Protein AF-A0A957N6E1-F1 (afdb_monomer_lite)

Structure (mmCIF, N/CA/C/O backbone):
data_AF-A0A957N6E1-F1
#
_entry.id   AF-A0A957N6E1-F1
#
loop_
_atom_site.group_PDB
_atom_site.id
_atom_site.type_symbol
_atom_site.label_atom_id
_atom_site.label_alt_id
_atom_site.label_comp_id
_atom_site.label_asym_id
_atom_site.label_entity_id
_atom_site.label_seq_id
_atom_site.pdbx_PDB_ins_code
_atom_site.Cartn_x
_atom_site.Cartn_y
_atom_site.Cartn_z
_atom_site.occupancy
_atom_site.B_iso_or_equiv
_atom_site.auth_seq_id
_atom_site.auth_comp_id
_atom_site.auth_asym_id
_atom_site.auth_atom_id
_atom_site.pdbx_PDB_model_num
ATOM 1 N N . ARG A 1 1 ? -1.592 -2.061 14.954 1.00 77.69 1 ARG A N 1
ATOM 2 C CA . ARG A 1 1 ? -2.525 -3.087 15.496 1.00 77.69 1 ARG A CA 1
ATOM 3 C C . ARG A 1 1 ? -3.281 -2.627 16.745 1.00 77.69 1 ARG A C 1
ATOM 5 O O . ARG A 1 1 ? -4.490 -2.541 16.667 1.00 77.69 1 ARG A O 1
ATOM 12 N N . LYS A 1 2 ? -2.609 -2.344 17.879 1.00 88.12 2 LYS A N 1
ATOM 13 C CA . LYS A 1 2 ? -3.277 -2.099 19.180 1.00 88.12 2 LYS A CA 1
ATOM 14 C C 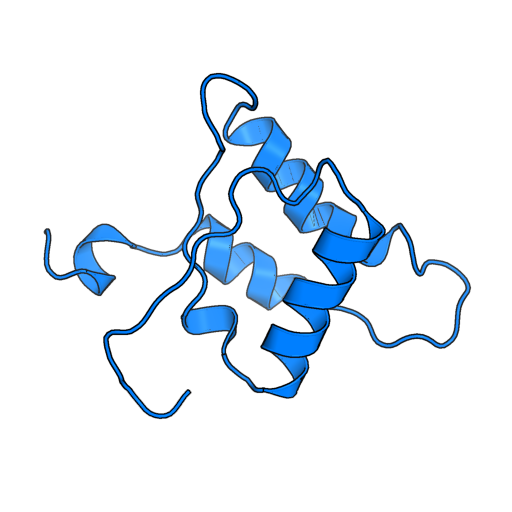. LYS A 1 2 ? -4.148 -0.838 19.233 1.00 88.12 2 LYS A C 1
ATOM 16 O O . LYS A 1 2 ? -5.245 -0.895 19.765 1.00 88.12 2 LYS A O 1
ATOM 21 N N . HIS A 1 3 ? -3.660 0.286 18.711 1.00 93.19 3 HIS A N 1
ATOM 22 C CA . HIS A 1 3 ? -4.433 1.526 18.708 1.00 93.19 3 HIS A CA 1
ATOM 23 C C . HIS A 1 3 ? -5.357 1.570 17.485 1.00 93.19 3 HIS A C 1
ATOM 25 O O . HIS A 1 3 ? -4.901 1.316 16.363 1.00 93.19 3 HIS A O 1
ATOM 31 N N . ALA A 1 4 ? -6.638 1.882 17.697 1.00 90.44 4 ALA A N 1
ATOM 32 C CA . ALA A 1 4 ? -7.644 1.932 16.634 1.00 90.44 4 ALA A CA 1
ATOM 33 C C . ALA A 1 4 ? -7.302 3.011 15.594 1.00 90.44 4 ALA A C 1
ATOM 35 O O . ALA A 1 4 ? -7.209 2.703 14.412 1.00 90.44 4 ALA A O 1
ATOM 36 N N . ASN A 1 5 ? -6.951 4.211 16.060 1.00 92.69 5 ASN A N 1
ATOM 37 C CA . ASN A 1 5 ? -6.817 5.406 15.217 1.00 92.69 5 ASN A CA 1
ATOM 38 C C . ASN A 1 5 ? -5.360 5.762 14.877 1.00 92.69 5 ASN A C 1
ATOM 40 O O . ASN A 1 5 ? -4.983 6.927 14.896 1.00 92.69 5 ASN A O 1
ATOM 44 N N . VAL A 1 6 ? -4.510 4.755 14.661 1.00 95.44 6 VAL A N 1
ATOM 45 C CA . VAL A 1 6 ? -3.146 4.963 14.148 1.00 95.44 6 VAL A CA 1
ATOM 46 C C . VAL A 1 6 ? -3.047 4.271 12.800 1.00 95.44 6 VAL A C 1
ATOM 48 O O . VAL A 1 6 ? -3.241 3.053 12.720 1.00 95.44 6 VAL A O 1
ATOM 51 N N . TYR A 1 7 ? -2.738 5.069 11.785 1.00 95.88 7 TYR A N 1
ATOM 52 C CA . TYR A 1 7 ? -2.685 4.698 10.377 1.00 95.88 7 TYR A CA 1
ATOM 53 C C . TYR A 1 7 ? -1.319 5.062 9.788 1.00 95.88 7 TYR A C 1
ATOM 55 O O . TYR A 1 7 ? -0.571 5.846 10.373 1.00 95.88 7 TYR A O 1
ATOM 63 N N . THR A 1 8 ? -1.006 4.483 8.636 1.00 96.06 8 THR A N 1
ATOM 64 C CA . THR A 1 8 ? 0.137 4.850 7.787 1.00 96.06 8 THR A CA 1
ATOM 65 C C . THR A 1 8 ? -0.357 4.967 6.356 1.00 96.06 8 THR A C 1
ATOM 67 O O . THR A 1 8 ? -1.373 4.364 6.029 1.00 96.06 8 THR A O 1
ATOM 70 N N . ASP A 1 9 ? 0.348 5.678 5.490 1.00 96.38 9 ASP A N 1
ATOM 71 C CA . ASP A 1 9 ? 0.102 5.641 4.049 1.00 96.38 9 ASP A CA 1
ATOM 72 C C . ASP A 1 9 ? 1.182 4.829 3.307 1.00 96.38 9 ASP A C 1
ATOM 74 O O . ASP A 1 9 ? 2.141 4.346 3.919 1.00 96.38 9 ASP A O 1
ATOM 78 N N . ILE A 1 10 ? 0.982 4.626 2.001 1.00 96.12 10 ILE A N 1
ATOM 79 C CA . ILE A 1 10 ? 1.887 3.881 1.104 1.00 96.12 10 ILE A CA 1
ATOM 80 C C . ILE A 1 10 ? 2.630 4.781 0.101 1.00 96.12 10 ILE A C 1
ATOM 82 O O . ILE A 1 10 ? 3.260 4.288 -0.842 1.00 96.12 10 ILE A O 1
ATOM 86 N N . SER A 1 11 ? 2.536 6.100 0.268 1.00 96.62 11 SER A N 1
ATO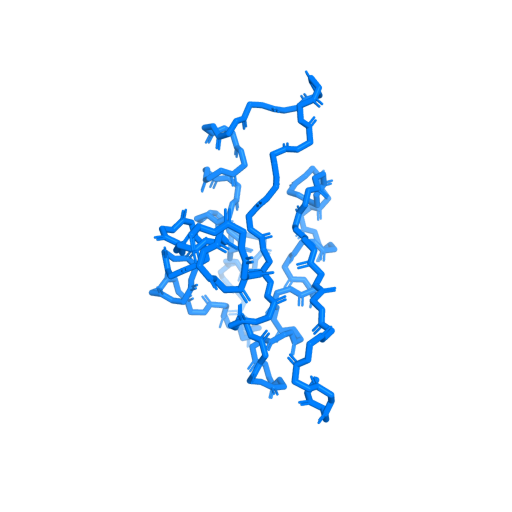M 87 C CA . SER A 1 11 ? 3.076 7.065 -0.684 1.00 96.62 11 SER A CA 1
ATOM 88 C C . SER A 1 11 ? 4.583 6.880 -0.879 1.00 96.62 11 SER A C 1
ATOM 90 O O . SER A 1 11 ? 5.336 6.555 0.041 1.00 96.62 11 SER A O 1
ATOM 92 N N . GLY A 1 12 ? 5.010 6.971 -2.138 1.00 95.12 12 GLY A N 1
ATOM 93 C CA . GLY A 1 12 ? 6.413 6.916 -2.539 1.00 95.12 12 GLY A CA 1
ATOM 94 C C . GLY A 1 12 ? 7.131 5.584 -2.300 1.00 95.12 12 GLY A C 1
ATOM 95 O O . GLY A 1 12 ? 8.346 5.486 -2.492 1.00 95.12 12 GLY A O 1
ATOM 96 N N . LEU A 1 13 ? 6.417 4.530 -1.895 1.00 95.75 13 LEU A N 1
ATOM 97 C CA . LEU A 1 13 ? 7.056 3.258 -1.574 1.00 95.75 13 LEU A CA 1
ATOM 98 C C . LEU A 1 13 ? 7.333 2.411 -2.820 1.00 95.75 13 LEU A C 1
ATOM 100 O O . LEU A 1 13 ? 8.367 1.749 -2.883 1.00 95.75 13 LEU A O 1
ATOM 104 N N . PHE A 1 14 ? 6.456 2.466 -3.830 1.00 96.00 14 PHE A N 1
ATOM 105 C CA . PHE A 1 14 ? 6.539 1.600 -5.014 1.00 96.00 14 PHE A CA 1
ATOM 106 C C . PHE A 1 14 ? 7.809 1.819 -5.859 1.00 96.00 14 PHE A C 1
ATOM 108 O O . PHE A 1 14 ? 8.243 0.899 -6.547 1.00 96.00 14 PHE A O 1
ATOM 115 N N . TYR A 1 15 ? 8.475 2.978 -5.752 1.00 94.50 15 TYR A N 1
ATOM 116 C CA . TYR A 1 15 ? 9.778 3.216 -6.397 1.00 94.50 15 TYR A CA 1
ATOM 117 C C . TYR A 1 15 ? 10.908 2.342 -5.834 1.00 94.50 15 TYR A C 1
ATOM 119 O O . TYR A 1 15 ? 11.993 2.274 -6.411 1.00 94.50 15 TYR A O 1
ATOM 127 N N . ARG A 1 16 ? 10.694 1.721 -4.667 1.00 96.12 16 ARG A N 1
ATOM 128 C CA . ARG A 1 16 ? 11.660 0.872 -3.962 1.00 96.12 16 ARG A CA 1
ATOM 129 C C . ARG A 1 16 ? 11.071 -0.534 -3.845 1.00 96.12 16 ARG A C 1
ATOM 131 O O . ARG A 1 16 ? 10.573 -0.8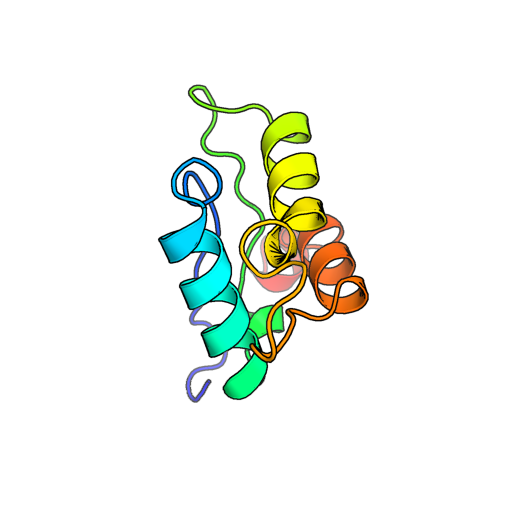78 -2.773 1.00 96.12 16 ARG A O 1
ATOM 138 N N . PRO A 1 17 ? 11.142 -1.365 -4.902 1.00 96.50 17 PRO A N 1
ATOM 139 C CA . PRO A 1 17 ? 10.401 -2.624 -4.984 1.00 96.50 17 PRO A CA 1
ATOM 140 C C . PRO A 1 17 ? 10.566 -3.538 -3.761 1.00 96.50 17 PRO A C 1
ATOM 142 O O . PRO A 1 17 ? 9.585 -4.069 -3.250 1.00 96.50 17 PRO A O 1
ATOM 145 N N . TRP A 1 18 ? 11.790 -3.660 -3.229 1.00 97.81 18 TRP A N 1
ATOM 146 C CA . TRP A 1 18 ? 12.042 -4.474 -2.037 1.00 97.81 18 TRP A CA 1
ATOM 147 C C . TRP A 1 18 ? 11.367 -3.908 -0.787 1.00 97.81 18 TRP A C 1
ATOM 149 O O . TRP A 1 18 ? 10.652 -4.629 -0.102 1.00 97.81 18 TRP A O 1
ATOM 159 N N . THR A 1 19 ? 11.554 -2.617 -0.499 1.00 97.75 19 THR A N 1
ATOM 160 C CA . THR A 1 19 ? 10.916 -1.953 0.649 1.00 97.75 19 THR A CA 1
ATOM 161 C C . THR A 1 19 ? 9.394 -1.967 0.526 1.00 97.75 19 THR A C 1
ATOM 163 O O . THR A 1 19 ? 8.706 -2.159 1.523 1.00 97.75 19 THR A O 1
ATOM 166 N N . HIS A 1 20 ? 8.871 -1.800 -0.689 1.00 98.06 20 HIS A N 1
ATOM 167 C CA . HIS A 1 20 ? 7.444 -1.851 -0.975 1.00 98.06 20 HIS A CA 1
ATOM 168 C C . HIS A 1 20 ? 6.834 -3.209 -0.623 1.00 98.06 20 HIS A C 1
ATOM 170 O O . HIS A 1 20 ? 5.901 -3.282 0.178 1.00 98.06 20 HIS A O 1
ATOM 176 N N . TYR A 1 21 ? 7.411 -4.281 -1.172 1.00 98.50 21 TYR A N 1
ATOM 177 C CA . TYR A 1 21 ? 7.012 -5.650 -0.872 1.00 98.50 21 TYR A CA 1
ATOM 178 C C . TYR A 1 21 ? 7.171 -5.965 0.619 1.00 98.50 21 TYR A C 1
ATOM 180 O O . TYR A 1 21 ? 6.243 -6.466 1.245 1.00 98.50 21 TYR A O 1
ATOM 188 N N . GLU A 1 22 ? 8.319 -5.626 1.209 1.00 98.19 22 GLU A N 1
ATOM 189 C CA . GLU A 1 22 ? 8.644 -5.927 2.603 1.00 98.19 22 GLU A CA 1
ATOM 190 C C . GLU A 1 22 ? 7.667 -5.253 3.585 1.00 98.19 22 GLU A C 1
ATOM 192 O O . GLU A 1 22 ? 7.136 -5.906 4.486 1.00 98.19 22 GLU A O 1
ATOM 197 N N . ALA A 1 23 ? 7.334 -3.979 3.361 1.00 98.06 23 ALA A N 1
ATOM 198 C CA . ALA A 1 23 ? 6.362 -3.271 4.188 1.00 98.06 23 ALA A CA 1
ATOM 199 C C . ALA A 1 23 ? 4.962 -3.902 4.104 1.00 98.06 23 ALA A C 1
ATOM 201 O O . ALA A 1 23 ? 4.315 -4.130 5.131 1.00 98.06 23 ALA A O 1
ATOM 202 N N . LEU A 1 24 ? 4.496 -4.212 2.890 1.00 98.44 24 LEU A N 1
ATOM 203 C CA . LEU A 1 24 ? 3.158 -4.763 2.670 1.00 98.44 24 LEU A CA 1
ATOM 204 C C . LEU A 1 24 ? 3.045 -6.218 3.130 1.00 98.44 24 LEU A C 1
ATOM 206 O O . LEU A 1 24 ? 2.016 -6.601 3.695 1.00 98.44 24 LEU A O 1
ATOM 210 N N . ILE A 1 25 ? 4.097 -7.023 2.978 1.00 98.50 25 ILE A N 1
ATOM 211 C CA . ILE A 1 25 ? 4.085 -8.399 3.472 1.00 98.50 25 ILE A CA 1
ATOM 212 C C . ILE A 1 25 ? 4.118 -8.442 4.999 1.00 98.50 25 ILE A C 1
ATOM 214 O O . ILE A 1 25 ? 3.332 -9.177 5.593 1.00 98.50 25 ILE A O 1
ATOM 218 N N . LYS A 1 26 ? 4.890 -7.569 5.664 1.00 98.19 26 LYS A N 1
ATOM 219 C CA . LYS A 1 26 ? 4.809 -7.433 7.126 1.00 98.19 26 LYS A CA 1
ATOM 220 C C . LYS A 1 26 ? 3.417 -6.974 7.557 1.00 98.19 26 LYS A C 1
ATOM 222 O O . LYS A 1 26 ? 2.836 -7.549 8.473 1.00 98.19 26 LYS A O 1
ATOM 227 N N . ALA A 1 27 ? 2.831 -5.976 6.897 1.00 98.00 27 ALA A N 1
ATOM 228 C CA . ALA A 1 27 ? 1.470 -5.544 7.218 1.00 98.00 27 ALA A CA 1
ATOM 229 C C . ALA A 1 27 ? 0.430 -6.668 7.032 1.00 98.00 27 ALA A C 1
ATOM 231 O O . ALA A 1 27 ? -0.526 -6.751 7.808 1.00 98.00 27 ALA A O 1
ATOM 232 N N . THR A 1 28 ? 0.650 -7.556 6.058 1.00 98.00 28 THR A N 1
ATOM 233 C CA . THR A 1 28 ? -0.143 -8.776 5.850 1.00 98.00 28 THR A CA 1
ATOM 234 C C . THR A 1 28 ? 0.002 -9.738 7.029 1.00 98.00 28 THR A C 1
ATOM 236 O O . THR A 1 28 ? -1.002 -10.112 7.631 1.00 98.00 28 THR A O 1
ATOM 239 N N . GLU A 1 29 ? 1.231 -10.096 7.418 1.00 97.88 29 GLU A N 1
ATOM 240 C CA . GLU A 1 29 ? 1.504 -11.027 8.528 1.00 97.88 29 GLU A CA 1
ATOM 241 C C . GLU A 1 29 ? 0.930 -10.542 9.865 1.00 97.88 29 GLU A C 1
ATOM 243 O O . GLU A 1 29 ? 0.450 -11.330 10.682 1.00 97.88 29 GLU A O 1
ATOM 248 N N . TRP A 1 30 ? 0.939 -9.227 10.086 1.00 96.62 30 TRP A N 1
ATOM 249 C CA . TRP A 1 30 ? 0.378 -8.616 11.289 1.00 96.62 30 TRP A CA 1
ATOM 250 C C . TRP A 1 30 ? -1.134 -8.371 11.216 1.00 96.62 30 TRP A C 1
ATOM 252 O O . TRP A 1 30 ? -1.705 -7.915 12.213 1.00 96.62 30 TRP A O 1
ATOM 262 N N . ASN A 1 31 ? -1.769 -8.689 10.081 1.00 95.94 31 ASN A N 1
ATOM 263 C CA . ASN A 1 31 ? -3.176 -8.444 9.775 1.00 95.94 31 ASN A CA 1
ATOM 264 C C . ASN A 1 31 ? -3.584 -6.982 10.043 1.00 95.94 31 ASN A C 1
ATOM 266 O O . ASN A 1 31 ? -4.457 -6.709 10.866 1.00 95.94 31 ASN A O 1
ATOM 270 N N . VAL A 1 32 ? -2.864 -6.040 9.421 1.00 97.12 32 VAL A N 1
ATOM 271 C CA . VAL A 1 32 ? -3.063 -4.585 9.589 1.00 97.12 32 VAL A CA 1
ATOM 272 C C . VAL A 1 32 ? -3.120 -3.809 8.264 1.00 97.12 32 VAL A C 1
ATOM 274 O O . VAL A 1 32 ? -2.952 -2.591 8.263 1.00 97.12 32 VAL A O 1
ATOM 277 N N . LEU A 1 33 ? -3.348 -4.477 7.127 1.00 96.81 33 LEU A N 1
ATOM 278 C CA . LEU A 1 33 ? -3.511 -3.809 5.819 1.00 96.81 33 LEU A CA 1
ATOM 279 C C . LEU A 1 33 ? -4.712 -2.840 5.783 1.00 96.81 33 LEU A C 1
ATOM 281 O O . LEU A 1 33 ? -4.719 -1.869 5.029 1.00 96.81 33 LEU A O 1
ATOM 285 N N . ASP A 1 34 ? -5.712 -3.064 6.636 1.00 94.88 34 ASP A N 1
ATOM 286 C CA . ASP A 1 34 ? -6.842 -2.156 6.873 1.00 94.88 34 ASP A CA 1
ATOM 287 C C . ASP A 1 34 ? -6.411 -0.791 7.440 1.00 94.88 34 ASP A C 1
ATOM 289 O O . ASP A 1 34 ? -7.152 0.183 7.341 1.00 94.88 34 ASP A O 1
ATOM 293 N N . LYS A 1 35 ? -5.191 -0.695 7.987 1.00 95.81 35 LYS A N 1
ATOM 294 C CA . LYS A 1 35 ? -4.626 0.545 8.539 1.00 95.81 35 LYS A CA 1
ATOM 295 C C . LYS A 1 35 ? -3.721 1.307 7.572 1.00 95.81 35 LYS A C 1
ATOM 297 O O . LYS A 1 35 ? -3.174 2.341 7.958 1.00 95.81 35 LYS A O 1
ATOM 302 N N . ILE A 1 36 ? -3.537 0.798 6.355 1.00 97.06 36 ILE A N 1
ATOM 303 C CA . ILE A 1 36 ? -2.768 1.471 5.308 1.00 97.06 36 ILE A CA 1
ATOM 304 C C . ILE A 1 36 ? -3.712 2.322 4.465 1.00 97.06 36 ILE A C 1
ATOM 306 O O . ILE A 1 36 ? -4.675 1.809 3.904 1.00 97.06 36 ILE A O 1
ATOM 310 N N . LEU A 1 37 ? -3.433 3.614 4.369 1.00 97.31 37 LEU A N 1
ATOM 311 C CA . LEU A 1 37 ? -4.147 4.564 3.531 1.00 97.31 37 LEU A CA 1
ATOM 312 C C . LEU A 1 37 ? -3.497 4.637 2.148 1.00 97.31 37 LEU A C 1
ATOM 314 O O . LEU A 1 37 ? -2.272 4.561 2.008 1.00 97.31 37 LEU A O 1
ATOM 318 N N . PHE A 1 38 ? -4.320 4.819 1.120 1.00 97.81 38 PHE A N 1
ATOM 319 C CA . PHE A 1 38 ? -3.817 5.130 -0.209 1.00 97.81 38 PHE A CA 1
ATOM 320 C C . PHE A 1 38 ? -3.283 6.570 -0.243 1.00 97.81 38 PHE A C 1
ATOM 322 O O . PHE A 1 38 ? -3.976 7.509 0.145 1.00 97.81 38 PHE A O 1
ATOM 329 N N . GLY A 1 39 ? -2.060 6.743 -0.740 1.00 96.88 39 GLY A N 1
ATOM 330 C CA . GLY A 1 39 ? -1.440 8.045 -0.969 1.00 96.88 39 GLY A CA 1
ATOM 331 C C . GLY A 1 39 ? -0.521 7.954 -2.178 1.00 96.88 39 GLY A C 1
ATOM 332 O O . GLY A 1 39 ? 0.275 7.023 -2.258 1.00 96.88 39 GLY A O 1
ATOM 333 N N . SER A 1 40 ? -0.647 8.878 -3.135 1.00 96.19 40 SER A N 1
ATOM 334 C CA . SER A 1 40 ? 0.054 8.743 -4.418 1.00 96.19 40 SER A CA 1
ATOM 335 C C . SER A 1 40 ? 1.470 9.305 -4.439 1.00 96.19 40 SER A C 1
ATOM 337 O O . SER A 1 40 ? 2.222 8.975 -5.344 1.00 96.19 40 SER A O 1
ATOM 339 N N . ASP A 1 41 ? 1.829 10.153 -3.471 1.00 95.75 41 ASP A N 1
ATOM 340 C CA . ASP A 1 41 ? 3.062 10.960 -3.498 1.00 95.75 41 ASP A CA 1
ATOM 341 C C . ASP A 1 41 ? 3.084 12.009 -4.629 1.00 95.75 41 ASP A C 1
ATOM 343 O O . ASP A 1 41 ? 4.116 12.292 -5.236 1.00 95.75 41 ASP A O 1
ATOM 347 N N . PHE A 1 42 ? 1.926 12.591 -4.959 1.00 94.81 42 PHE A N 1
ATOM 348 C CA . PHE A 1 42 ? 1.857 13.682 -5.935 1.00 94.81 42 PHE A CA 1
ATOM 349 C C . PHE A 1 42 ? 2.649 14.907 -5.427 1.00 94.81 42 PHE A C 1
ATOM 351 O O . PHE A 1 42 ? 2.472 15.290 -4.268 1.00 94.81 42 PHE A O 1
ATOM 358 N N . PRO A 1 43 ? 3.480 15.567 -6.262 1.00 95.81 43 PRO A N 1
ATOM 359 C CA . PRO A 1 43 ? 3.563 15.453 -7.724 1.00 95.81 43 PRO A CA 1
ATOM 360 C C . PRO A 1 43 ? 4.592 14.451 -8.269 1.00 95.81 43 PRO A C 1
ATOM 362 O O . PRO A 1 43 ? 4.782 14.406 -9.480 1.00 95.81 43 PRO A O 1
ATOM 365 N N . ILE A 1 44 ? 5.269 13.677 -7.419 1.00 96.94 44 ILE A N 1
ATOM 366 C CA . ILE A 1 44 ? 6.311 12.736 -7.857 1.00 96.94 44 ILE A CA 1
ATOM 367 C C . ILE A 1 44 ? 5.698 11.520 -8.564 1.00 96.94 44 ILE A C 1
ATOM 369 O O . ILE A 1 44 ? 6.227 11.104 -9.592 1.00 96.94 44 ILE A O 1
ATOM 373 N N . ALA A 1 45 ? 4.564 11.010 -8.068 1.00 97.12 45 ALA A N 1
ATOM 374 C CA . ALA A 1 45 ? 3.747 10.031 -8.782 1.00 97.12 45 ALA A CA 1
ATOM 375 C C . ALA A 1 45 ? 2.267 10.386 -8.811 1.00 97.12 45 ALA A C 1
ATOM 377 O O . ALA A 1 45 ? 1.676 11.003 -7.914 1.00 97.12 45 ALA A O 1
ATOM 378 N N . THR A 1 46 ? 1.653 9.934 -9.893 1.00 97.69 46 THR A N 1
ATOM 379 C CA . THR A 1 46 ? 0.218 9.983 -10.100 1.00 97.69 46 THR A CA 1
ATOM 380 C C . THR A 1 46 ? -0.480 8.863 -9.326 1.00 97.69 46 THR A C 1
ATOM 382 O O . THR A 1 46 ? 0.088 7.787 -9.120 1.00 97.69 46 THR A O 1
ATOM 385 N N . PRO A 1 47 ? -1.762 9.048 -8.961 1.00 97.44 47 PRO A N 1
ATOM 386 C CA . PRO A 1 47 ? -2.559 7.968 -8.387 1.00 97.44 47 PRO A CA 1
ATOM 387 C C . PRO A 1 47 ? -2.561 6.698 -9.248 1.00 97.44 47 PRO A C 1
ATOM 389 O O . PRO A 1 47 ? -2.534 5.594 -8.713 1.00 97.44 47 PRO A O 1
ATOM 392 N N . ALA A 1 48 ? -2.558 6.844 -10.577 1.00 98.19 48 ALA A N 1
ATOM 393 C CA . ALA A 1 48 ? -2.523 5.721 -11.509 1.00 98.19 48 ALA A CA 1
ATOM 394 C C . ALA A 1 48 ? -1.239 4.889 -11.379 1.00 98.19 48 ALA A C 1
ATOM 396 O O . ALA A 1 48 ? -1.316 3.662 -11.310 1.00 98.19 48 ALA A O 1
ATOM 397 N N . GLU A 1 49 ? -0.080 5.542 -11.284 1.00 97.88 49 GLU A N 1
ATOM 398 C CA . GLU A 1 49 ? 1.209 4.868 -11.091 1.00 97.88 49 GLU A CA 1
ATOM 399 C C . GLU A 1 49 ? 1.274 4.161 -9.737 1.00 97.88 49 GLU A C 1
ATOM 401 O O . GLU A 1 49 ? 1.679 3.002 -9.674 1.00 97.88 49 GLU A O 1
ATOM 406 N N . THR A 1 50 ? 0.799 4.797 -8.663 1.00 98.00 50 THR A N 1
ATOM 407 C CA . THR A 1 50 ? 0.750 4.160 -7.339 1.00 98.00 50 THR A CA 1
ATOM 408 C C . THR A 1 50 ? -0.172 2.943 -7.324 1.00 98.00 50 THR A C 1
ATOM 410 O O . THR A 1 50 ? 0.195 1.911 -6.767 1.00 98.00 50 THR A O 1
ATOM 413 N N . MET A 1 51 ? -1.351 3.026 -7.952 1.00 98.44 51 MET A N 1
ATOM 414 C CA . MET A 1 51 ? -2.267 1.885 -8.080 1.00 98.44 51 MET A CA 1
ATOM 415 C C . MET A 1 51 ? -1.636 0.738 -8.877 1.00 98.44 51 MET A C 1
ATOM 417 O O . MET A 1 51 ? -1.786 -0.423 -8.500 1.00 98.44 51 MET A O 1
ATOM 421 N N . ALA A 1 52 ? -0.916 1.043 -9.960 1.00 98.31 52 ALA A N 1
ATOM 422 C CA . ALA A 1 52 ? -0.192 0.036 -10.730 1.00 98.31 52 ALA A CA 1
ATOM 423 C C . ALA A 1 52 ? 0.928 -0.614 -9.899 1.00 98.31 52 ALA A C 1
ATOM 425 O O . ALA A 1 52 ? 1.017 -1.839 -9.855 1.00 98.31 52 ALA A O 1
ATOM 426 N N . GLY A 1 53 ? 1.722 0.186 -9.180 1.00 97.81 53 GLY A N 1
ATOM 427 C CA . GLY A 1 53 ? 2.784 -0.305 -8.299 1.00 97.81 53 GLY A CA 1
ATOM 428 C C . GLY A 1 53 ? 2.260 -1.205 -7.178 1.00 97.81 53 GLY A C 1
ATOM 429 O O . GLY A 1 53 ? 2.808 -2.277 -6.947 1.00 97.81 53 GLY A O 1
ATOM 430 N N . LEU A 1 54 ? 1.146 -0.817 -6.551 1.00 98.25 54 LEU A N 1
ATOM 431 C CA . LEU A 1 54 ? 0.445 -1.628 -5.553 1.00 98.25 54 LEU A CA 1
ATOM 432 C C . LEU A 1 54 ? 0.017 -2.993 -6.108 1.00 98.25 54 LEU A C 1
ATOM 434 O O . LEU A 1 54 ? 0.214 -4.017 -5.455 1.00 98.25 54 LEU A O 1
ATOM 438 N N . ARG A 1 55 ? -0.550 -3.027 -7.320 1.00 98.44 55 ARG A N 1
ATOM 439 C CA . ARG A 1 55 ? -0.964 -4.276 -7.982 1.00 98.44 55 ARG A CA 1
ATOM 440 C C . ARG A 1 55 ? 0.226 -5.159 -8.368 1.00 98.44 55 ARG A C 1
ATOM 442 O O . ARG A 1 55 ? 0.104 -6.380 -8.320 1.00 98.44 55 ARG A O 1
ATOM 449 N N . GLY A 1 56 ? 1.369 -4.549 -8.681 1.00 98.19 56 GLY A N 1
ATOM 450 C CA . GLY A 1 56 ? 2.641 -5.218 -8.980 1.00 98.19 56 GLY A CA 1
ATOM 451 C C . GLY A 1 56 ? 3.509 -5.544 -7.757 1.00 98.19 56 GLY A C 1
ATOM 452 O O . GLY A 1 56 ? 4.671 -5.910 -7.909 1.00 98.19 56 GLY A O 1
ATOM 453 N N . VAL A 1 57 ? 2.995 -5.427 -6.523 1.00 98.44 57 VAL A N 1
ATOM 454 C CA . VAL A 1 57 ? 3.791 -5.612 -5.288 1.00 98.44 57 VAL A CA 1
ATOM 455 C C . VAL A 1 57 ? 4.547 -6.949 -5.229 1.00 98.44 57 VAL A C 1
ATOM 457 O O . VAL A 1 57 ? 5.625 -7.036 -4.642 1.00 98.44 57 VAL A O 1
ATOM 460 N N . ASN A 1 58 ? 3.994 -8.002 -5.836 1.00 98.62 58 ASN A N 1
ATOM 461 C CA . ASN A 1 58 ? 4.554 -9.352 -5.785 1.00 98.62 58 ASN A CA 1
ATOM 462 C C . ASN A 1 58 ? 5.559 -9.652 -6.906 1.00 98.62 58 ASN A C 1
ATOM 464 O O . ASN A 1 58 ? 6.168 -10.723 -6.881 1.00 98.62 58 ASN A O 1
ATOM 468 N N . ASP A 1 59 ? 5.753 -8.742 -7.863 1.00 98.25 59 ASP A N 1
ATOM 469 C CA . ASP A 1 59 ? 6.584 -8.991 -9.047 1.00 98.25 59 ASP A CA 1
ATOM 470 C C . ASP A 1 59 ? 8.043 -9.266 -8.652 1.00 98.25 59 ASP A C 1
ATOM 472 O O . ASP A 1 59 ? 8.689 -10.165 -9.186 1.00 98.25 59 ASP A O 1
ATOM 476 N N . ILE A 1 60 ? 8.549 -8.573 -7.623 1.00 98.00 60 ILE A N 1
ATOM 477 C CA . ILE A 1 60 ? 9.925 -8.751 -7.133 1.00 98.00 60 ILE A CA 1
ATOM 478 C C . ILE A 1 60 ? 10.201 -10.152 -6.559 1.00 98.00 60 ILE A C 1
ATOM 480 O O . ILE A 1 60 ? 11.353 -10.579 -6.498 1.00 98.00 60 ILE A O 1
ATOM 484 N N . VAL A 1 61 ? 9.165 -10.879 -6.128 1.00 98.25 61 VAL A N 1
ATOM 485 C CA . VAL A 1 61 ? 9.298 -12.224 -5.545 1.00 98.25 61 VAL A CA 1
ATOM 486 C C . VAL A 1 61 ? 8.826 -13.337 -6.481 1.00 98.25 61 VAL A C 1
ATOM 488 O O . VAL A 1 61 ? 8.712 -14.495 -6.058 1.00 98.25 61 VAL A O 1
ATOM 491 N N . GLU A 1 62 ? 8.550 -13.023 -7.748 1.00 98.06 62 GLU A N 1
ATOM 492 C CA . GLU A 1 62 ? 8.153 -14.012 -8.745 1.00 98.06 62 GLU A CA 1
ATOM 493 C C . GLU A 1 62 ? 9.198 -15.138 -8.886 1.00 98.06 62 GLU A C 1
ATOM 495 O O . GLU A 1 62 ? 10.403 -14.927 -8.779 1.00 98.06 62 GLU A O 1
ATOM 500 N N . GLY A 1 63 ? 8.731 -16.381 -9.050 1.00 98.06 63 GLY A N 1
ATOM 501 C CA . GLY A 1 63 ? 9.599 -17.563 -9.146 1.00 98.06 63 GLY A CA 1
ATOM 502 C C . GLY A 1 63 ? 10.277 -18.001 -7.838 1.00 98.06 63 GLY A C 1
ATOM 503 O O . GLY A 1 63 ? 10.979 -19.012 -7.827 1.00 98.06 63 GLY A O 1
ATOM 504 N N . SER A 1 64 ? 10.063 -17.292 -6.727 1.00 97.94 64 SER A N 1
ATOM 505 C CA . SER A 1 64 ? 10.623 -17.643 -5.417 1.00 97.94 64 SER A CA 1
ATOM 506 C C . SER A 1 64 ? 9.632 -18.407 -4.521 1.00 97.94 64 SER A C 1
ATOM 508 O O . SER A 1 64 ? 8.464 -18.599 -4.860 1.00 97.94 64 SER A O 1
ATOM 510 N N . ARG A 1 65 ? 10.102 -18.840 -3.341 1.00 97.75 65 ARG A N 1
ATOM 511 C CA . ARG A 1 65 ? 9.271 -19.422 -2.265 1.00 97.75 65 ARG A CA 1
ATOM 512 C C . ARG A 1 65 ? 8.841 -18.395 -1.210 1.00 97.75 65 ARG A C 1
ATOM 514 O O . ARG A 1 65 ? 8.350 -18.789 -0.153 1.00 97.75 65 ARG A O 1
ATOM 521 N N . LEU A 1 66 ? 9.094 -17.110 -1.448 1.00 98.19 66 LEU A N 1
ATOM 522 C CA . LEU A 1 66 ? 8.697 -16.058 -0.520 1.00 98.19 66 LEU A CA 1
ATOM 523 C C . LEU A 1 66 ? 7.164 -15.929 -0.487 1.00 98.19 66 LEU A C 1
ATOM 525 O O . LEU A 1 66 ? 6.498 -16.243 -1.481 1.00 98.19 66 LEU A O 1
ATOM 529 N N . PRO A 1 67 ? 6.594 -15.510 0.655 1.00 98.19 67 PRO A N 1
ATOM 530 C CA . PRO A 1 67 ? 5.158 -15.293 0.763 1.00 98.19 67 PRO A CA 1
ATOM 531 C C . PRO A 1 67 ? 4.701 -14.168 -0.177 1.00 98.19 67 PRO A C 1
ATOM 533 O O . PRO A 1 67 ? 5.501 -13.399 -0.697 1.00 98.1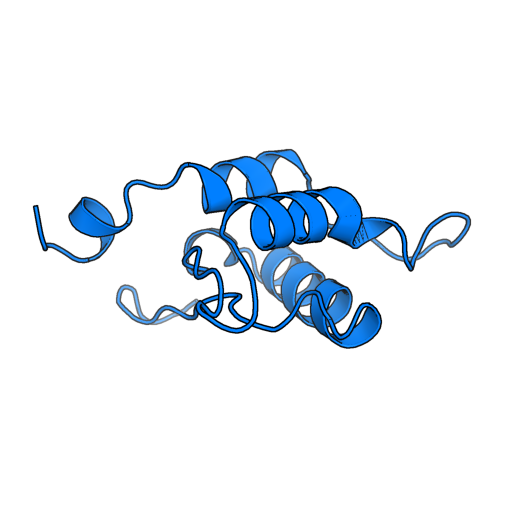9 67 PRO A O 1
ATOM 536 N N . ARG A 1 68 ? 3.398 -14.086 -0.439 1.00 98.44 68 ARG A N 1
ATOM 537 C CA . ARG A 1 68 ? 2.829 -13.077 -1.339 1.00 98.44 68 ARG A CA 1
ATOM 538 C C . ARG A 1 68 ? 1.833 -12.207 -0.600 1.00 98.44 68 ARG A C 1
ATOM 540 O O . ARG A 1 68 ? 1.087 -12.695 0.247 1.00 98.44 68 ARG A O 1
ATOM 547 N N . VAL A 1 69 ? 1.817 -10.928 -0.951 1.00 98.50 69 VAL A N 1
ATOM 548 C CA . VAL A 1 69 ? 0.808 -9.984 -0.481 1.00 98.50 69 VAL A CA 1
ATOM 549 C C . VAL A 1 69 ? -0.516 -10.304 -1.193 1.00 98.50 69 VAL A C 1
ATOM 551 O O . VAL A 1 69 ? -0.519 -10.427 -2.422 1.00 98.50 69 VAL A O 1
ATOM 554 N N . PRO A 1 70 ? -1.631 -10.467 -0.465 1.00 98.25 70 PRO A N 1
ATOM 555 C CA . PRO A 1 70 ? -2.937 -10.771 -1.046 1.00 98.25 70 PRO A CA 1
ATOM 556 C C . PRO A 1 70 ? -3.465 -9.590 -1.875 1.00 98.25 70 PRO A C 1
ATOM 558 O O . PRO A 1 70 ? -3.651 -8.489 -1.356 1.00 98.25 70 PRO A O 1
ATOM 561 N N . LEU A 1 71 ? -3.688 -9.810 -3.176 1.00 98.19 71 LEU A N 1
ATOM 562 C CA . LEU A 1 71 ? -4.070 -8.747 -4.117 1.00 98.19 71 LEU A CA 1
ATOM 563 C C . LEU A 1 71 ? -5.494 -8.218 -3.885 1.00 98.19 71 LEU A C 1
ATOM 565 O O . LEU A 1 71 ? -5.754 -7.044 -4.113 1.00 98.19 71 LEU A O 1
ATOM 569 N N . ASP A 1 72 ? -6.401 -9.037 -3.363 1.00 98.00 72 ASP A N 1
ATOM 570 C CA . ASP A 1 72 ? -7.733 -8.608 -2.922 1.00 98.00 72 ASP A CA 1
ATOM 571 C C . ASP A 1 72 ? -7.649 -7.533 -1.825 1.00 98.00 72 ASP A C 1
ATOM 573 O O . ASP A 1 72 ? -8.345 -6.520 -1.881 1.00 98.00 72 ASP A O 1
ATOM 577 N N . ARG A 1 73 ? -6.715 -7.683 -0.879 1.00 97.38 73 ARG A N 1
ATOM 578 C CA . ARG A 1 73 ? -6.473 -6.690 0.180 1.00 97.38 73 ARG A CA 1
ATOM 579 C C . ARG A 1 73 ? -5.809 -5.421 -0.348 1.00 97.38 73 ARG A C 1
ATOM 581 O O . ARG A 1 73 ? -5.981 -4.358 0.245 1.00 97.38 73 ARG A O 1
ATOM 588 N N . ILE A 1 74 ? -5.057 -5.517 -1.445 1.00 98.25 74 ILE A N 1
ATOM 589 C CA . ILE A 1 74 ? -4.529 -4.345 -2.149 1.00 98.25 74 ILE A CA 1
ATOM 590 C C . ILE A 1 74 ? -5.673 -3.531 -2.761 1.00 98.25 74 ILE A C 1
ATOM 592 O O . ILE A 1 74 ? -5.715 -2.316 -2.570 1.00 98.25 74 ILE A O 1
ATOM 596 N N . GLU A 1 75 ? -6.637 -4.178 -3.418 1.00 98.38 75 GLU A N 1
ATOM 597 C CA . GLU A 1 75 ? -7.811 -3.480 -3.958 1.00 98.38 75 GLU A CA 1
ATOM 598 C C . GLU A 1 75 ? -8.638 -2.814 -2.845 1.00 98.38 75 GLU A C 1
ATOM 600 O O . GLU A 1 75 ? -9.105 -1.687 -3.011 1.00 98.38 75 GLU A O 1
ATOM 605 N N . GLU A 1 76 ? -8.742 -3.437 -1.665 1.00 97.75 76 GLU A N 1
ATOM 606 C CA . GLU A 1 76 ? -9.368 -2.803 -0.498 1.00 97.75 76 GLU A CA 1
ATOM 607 C C . GLU A 1 76 ? -8.645 -1.540 -0.015 1.00 97.75 76 GLU A C 1
ATOM 609 O O . GLU A 1 76 ? -9.289 -0.684 0.585 1.00 97.75 76 GLU A O 1
ATOM 614 N N . ILE A 1 77 ? -7.325 -1.425 -0.203 1.00 97.44 77 ILE A N 1
ATOM 615 C CA . ILE A 1 77 ? -6.576 -0.196 0.110 1.00 97.44 77 ILE A CA 1
ATOM 616 C C . ILE A 1 77 ? -6.886 0.871 -0.942 1.00 97.44 77 ILE A C 1
ATOM 618 O O . ILE A 1 77 ? -7.171 2.011 -0.583 1.00 97.44 77 ILE A O 1
ATOM 622 N N . ILE A 1 78 ? -6.861 0.497 -2.226 1.00 98.00 78 ILE A N 1
ATOM 623 C CA . ILE A 1 78 ? -7.092 1.407 -3.360 1.00 98.00 78 ILE A CA 1
ATOM 624 C C . ILE A 1 78 ? -8.494 2.028 -3.305 1.00 98.00 78 ILE A C 1
ATOM 626 O O . ILE A 1 78 ? -8.653 3.219 -3.562 1.00 98.00 78 ILE A O 1
ATOM 630 N N . HIS A 1 79 ? -9.509 1.234 -2.963 1.00 97.31 79 HIS A N 1
ATOM 631 C CA . HIS A 1 79 ? -10.914 1.644 -3.013 1.00 97.31 79 HIS A CA 1
ATOM 632 C C . HIS A 1 79 ? -11.499 2.061 -1.659 1.00 97.31 79 HIS A C 1
ATOM 634 O O . HIS A 1 79 ? -12.709 2.265 -1.547 1.00 97.31 79 HIS A O 1
ATOM 640 N N . ARG A 1 80 ? -10.671 2.182 -0.616 1.00 95.69 80 ARG A N 1
ATOM 641 C CA . ARG A 1 80 ? -11.148 2.502 0.732 1.00 95.69 80 ARG A CA 1
ATOM 642 C C . ARG A 1 80 ? -11.744 3.901 0.807 1.00 95.69 80 ARG A C 1
ATOM 644 O O . ARG A 1 80 ? -11.087 4.875 0.437 1.00 95.69 80 ARG A O 1
ATOM 651 N N . ASP A 1 81 ? -12.915 4.012 1.433 1.00 95.44 81 ASP A N 1
ATOM 652 C CA . ASP A 1 81 ? -13.433 5.301 1.890 1.00 95.44 81 ASP A CA 1
ATOM 653 C C . ASP A 1 81 ? -12.601 5.814 3.076 1.00 95.44 81 ASP A C 1
ATOM 655 O O . ASP A 1 81 ? -12.885 5.577 4.253 1.00 95.44 81 ASP A O 1
ATOM 659 N N . SER A 1 82 ? -11.498 6.476 2.737 1.00 93.94 82 SER A N 1
ATOM 660 C CA . SER A 1 82 ? -10.545 6.994 3.713 1.00 93.94 82 SER A CA 1
ATOM 661 C C . SER A 1 82 ? -11.086 8.223 4.446 1.00 93.94 82 SER A C 1
ATOM 663 O O . SER A 1 82 ? -10.658 8.485 5.565 1.00 93.94 82 SER A O 1
A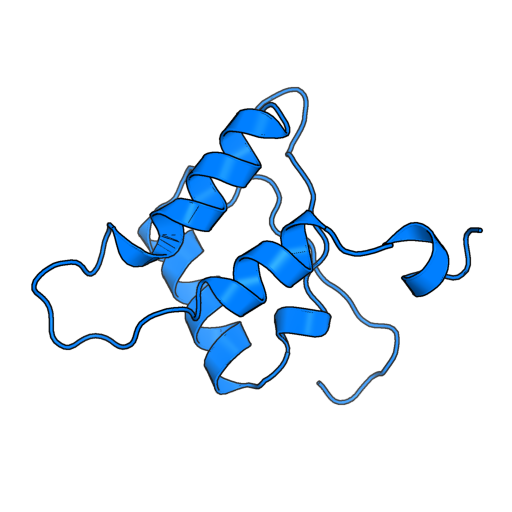TOM 665 N N . LEU A 1 83 ? -12.039 8.960 3.861 1.00 93.94 83 LEU A N 1
ATOM 666 C CA . LEU A 1 83 ? -12.642 10.120 4.521 1.00 93.94 83 LEU A CA 1
ATOM 667 C C . LEU A 1 83 ? -13.550 9.671 5.662 1.00 93.94 83 LEU A C 1
ATOM 669 O O . LEU A 1 83 ? -13.380 10.148 6.785 1.00 93.94 83 LEU A O 1
ATOM 673 N N . ALA A 1 84 ? -14.424 8.691 5.414 1.00 94.00 84 ALA A N 1
ATOM 674 C CA . ALA A 1 84 ? -15.253 8.105 6.463 1.00 94.00 84 ALA A CA 1
ATOM 675 C C . ALA A 1 84 ? -14.401 7.441 7.555 1.00 94.00 84 ALA A C 1
ATOM 677 O O . ALA A 1 84 ? -14.651 7.639 8.745 1.00 94.00 84 ALA A O 1
ATOM 678 N N . LEU A 1 85 ? -13.341 6.717 7.171 1.00 91.88 85 LEU A N 1
ATOM 679 C CA . LEU A 1 85 ? -12.416 6.080 8.117 1.00 91.88 85 LEU A CA 1
ATOM 680 C C . LEU A 1 85 ? -11.733 7.085 9.059 1.00 91.88 85 LEU A C 1
ATOM 682 O O . LEU A 1 85 ? -11.471 6.770 10.222 1.00 91.88 85 LEU A O 1
ATOM 686 N N . LEU A 1 86 ? -11.432 8.284 8.557 1.00 92.75 86 LEU A N 1
ATOM 687 C CA . LEU A 1 86 ? -10.796 9.360 9.316 1.00 92.75 86 LEU A CA 1
ATOM 688 C C . LEU A 1 86 ? -11.804 10.297 10.005 1.00 92.75 86 LEU A C 1
ATOM 690 O O . LEU A 1 86 ? -11.381 11.205 10.718 1.00 92.75 86 LEU A O 1
ATOM 694 N N . GLY A 1 87 ? -13.112 10.082 9.827 1.00 93.56 87 GLY A N 1
ATOM 695 C CA . GLY A 1 87 ? -14.163 10.936 10.390 1.00 93.56 87 GLY A CA 1
ATOM 696 C C . GLY A 1 87 ? -14.234 12.324 9.744 1.00 93.56 87 GLY A C 1
ATOM 697 O O . GLY A 1 87 ? -14.495 13.306 10.433 1.00 93.56 87 GLY A O 1
ATOM 698 N N . LEU A 1 88 ? -13.948 12.408 8.441 1.00 93.69 88 LEU A N 1
ATOM 699 C CA . LEU A 1 88 ? -13.876 13.653 7.663 1.00 93.69 88 LEU A CA 1
ATOM 700 C C . LEU A 1 88 ? -15.038 13.827 6.667 1.00 93.69 88 LEU A C 1
ATOM 702 O O . LEU A 1 88 ? -15.020 14.778 5.885 1.00 93.69 88 LEU A O 1
ATOM 706 N N . SER A 1 89 ? -16.014 12.916 6.673 1.00 86.81 89 SER A N 1
ATOM 707 C CA . SER A 1 89 ? -17.207 12.913 5.811 1.00 86.81 89 SER A CA 1
ATOM 708 C C . SER A 1 89 ? -18.494 13.033 6.612 1.00 86.81 89 SER A C 1
ATOM 710 O O . SER A 1 89 ? -18.558 12.349 7.660 1.00 86.81 89 SER A O 1
#

Sequence (89 aa):
RKHANVYTDISGLFYRPWTHYEALIKATEWNVLDKILFGSDFPIATPAETMAGLRGVNDIVEGSRLPRVPLDRIEEIIHRDSLALLGLS

pLDDT: mean 96.39, std 2.98, range [77.69, 98.62]

Radius of gyration: 13.01 Å; chains: 1; bounding box: 29×35×31 Å

Foldseek 3Di:
DPDLPAAEELEPVLVPLVSSLVVQVVCVVVVNLVRYAYDHNPPVGDSVVSLVSLQCSCVVQPPHPDDGRDNVSSVCRSPPPVCVSNVND

Secondary structure (DSSP, 8-state):
--STT--EE-TT-TTSHHHHHHHHHHHHHTT-GGGEEP---TTTS-HHHHHHHHHTTTGGGTTSSS----HH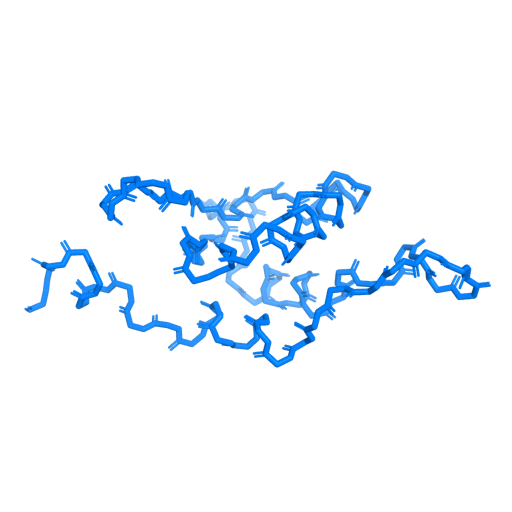HHHHHHT--HHHHHT--